Protein AF-A0AAE3CFN2-F1 (afdb_monomer_lite)

Secondary structure (DSSP, 8-state):
-PPP--SPPP-----EEEEPGGGEEEETTEEEEEEETTTEEEEEE-TT-TTHHHHTT----EEEESS-EEE-

pLDDT: mean 86.4, std 9.39, range [47.31, 94.81]

Foldseek 3Di:
DDDDDPDDDDDDPFDKDWADPVQWDDDPQKIWGHPDPPPDIDIDRRNPPPCCVVCVNDWAIWMDGPPDIDTD

Radius of gyration: 18.09 Å; chains: 1; bounding box: 60×32×32 Å

Sequence (72 aa):
MKGRRTRAKPVVKKKFVRVKETLYSYRDGKIKISIKPYEGYLVFDVSNAWFWSRAKGEMGELILTEKFLIIT

Structure (mmCIF, N/CA/C/O backbone):
data_AF-A0AAE3CFN2-F1
#
_entry.id   AF-A0AAE3CFN2-F1
#
loop_
_atom_site.group_PDB
_atom_site.id
_atom_site.type_symbol
_atom_site.label_atom_id
_atom_site.label_alt_id
_atom_site.label_comp_id
_atom_site.label_asym_id
_atom_site.label_entity_id
_atom_site.label_seq_id
_atom_site.pdbx_PDB_ins_code
_atom_site.Cartn_x
_atom_site.Cartn_y
_atom_site.Cartn_z
_atom_site.occupancy
_atom_site.B_iso_or_equiv
_atom_site.auth_seq_id
_atom_site.auth_comp_id
_atom_site.auth_asym_id
_atom_site.auth_atom_id
_atom_site.pdbx_PDB_model_num
ATOM 1 N N . MET A 1 1 ? 46.044 -11.172 -20.293 1.00 47.31 1 MET A N 1
ATOM 2 C CA . MET A 1 1 ? 44.815 -10.966 -21.096 1.00 47.31 1 MET A CA 1
ATOM 3 C C . MET A 1 1 ? 43.678 -10.609 -20.136 1.00 47.31 1 MET A C 1
ATOM 5 O O . MET A 1 1 ? 43.352 -11.432 -19.292 1.00 47.31 1 MET A O 1
ATOM 9 N N . LYS A 1 2 ? 43.152 -9.374 -20.142 1.00 53.75 2 LYS A N 1
ATOM 10 C CA . LYS A 1 2 ? 42.053 -8.978 -19.232 1.00 53.75 2 LYS A CA 1
ATOM 11 C C . LYS A 1 2 ? 40.735 -9.573 -19.750 1.00 53.75 2 LYS A C 1
ATOM 13 O O . LYS A 1 2 ? 40.409 -9.384 -20.919 1.00 53.75 2 LYS A O 1
ATOM 18 N N . GLY A 1 3 ? 40.013 -10.317 -18.910 1.00 61.75 3 GLY A N 1
ATOM 19 C CA . GLY A 1 3 ? 38.777 -11.007 -19.296 1.00 61.75 3 GLY A CA 1
ATOM 20 C C . GLY A 1 3 ? 37.708 -10.043 -19.824 1.00 61.75 3 GLY A C 1
ATOM 21 O O . GLY A 1 3 ? 37.408 -9.030 -19.192 1.00 61.75 3 GLY A O 1
ATOM 22 N N . ARG A 1 4 ? 37.128 -10.350 -20.992 1.00 69.38 4 ARG A N 1
ATOM 23 C CA . ARG A 1 4 ? 35.989 -9.602 -21.546 1.00 69.38 4 ARG A CA 1
ATOM 24 C C . ARG A 1 4 ? 34.729 -9.926 -20.742 1.00 69.38 4 ARG A C 1
ATOM 26 O O . ARG A 1 4 ? 34.376 -11.089 -20.570 1.00 69.38 4 ARG A O 1
ATOM 33 N N . ARG A 1 5 ? 34.024 -8.895 -20.275 1.00 68.94 5 ARG A N 1
ATOM 34 C CA . ARG A 1 5 ? 32.705 -9.027 -19.641 1.00 68.94 5 ARG A CA 1
ATOM 35 C C . ARG A 1 5 ? 31.695 -9.521 -20.687 1.00 68.94 5 ARG A C 1
ATOM 37 O O . ARG A 1 5 ? 31.296 -8.755 -21.552 1.00 68.94 5 ARG A O 1
ATOM 44 N N . THR A 1 6 ? 31.298 -10.789 -20.608 1.00 70.12 6 THR A N 1
ATOM 45 C CA . THR A 1 6 ? 30.369 -11.440 -21.557 1.00 70.12 6 THR A CA 1
ATOM 46 C C . THR A 1 6 ? 28.894 -11.280 -21.192 1.00 70.12 6 THR A C 1
ATOM 48 O O . THR A 1 6 ? 28.031 -11.411 -22.052 1.00 70.12 6 THR A O 1
ATOM 51 N N . ARG A 1 7 ? 28.572 -10.999 -19.922 1.00 75.00 7 ARG A N 1
ATOM 52 C CA . ARG A 1 7 ? 27.180 -10.905 -19.456 1.00 75.00 7 ARG A CA 1
ATOM 53 C C . ARG A 1 7 ? 26.617 -9.496 -19.629 1.00 75.00 7 ARG A C 1
ATOM 55 O O . ARG A 1 7 ? 27.198 -8.525 -19.130 1.00 75.00 7 ARG A O 1
ATOM 62 N N . ALA A 1 8 ? 25.452 -9.415 -20.272 1.00 76.88 8 ALA A N 1
ATOM 63 C CA . ALA A 1 8 ? 24.651 -8.200 -20.349 1.00 76.88 8 ALA A CA 1
ATOM 64 C C . ALA A 1 8 ? 24.296 -7.704 -18.938 1.00 76.88 8 ALA A C 1
ATOM 66 O O . ALA A 1 8 ? 24.016 -8.498 -18.035 1.00 76.88 8 ALA A O 1
ATOM 67 N N . LYS A 1 9 ? 24.331 -6.382 -18.731 1.00 81.62 9 LYS A N 1
ATOM 68 C CA . LYS A 1 9 ? 23.850 -5.793 -17.476 1.00 81.62 9 LYS A CA 1
ATOM 69 C C . LYS A 1 9 ? 22.352 -6.105 -17.323 1.00 81.62 9 LYS A C 1
ATOM 71 O O . LYS A 1 9 ? 21.628 -6.035 -18.316 1.00 81.62 9 LYS A O 1
ATOM 76 N N . PRO A 1 10 ? 21.882 -6.438 -16.111 1.00 81.06 10 PRO A N 1
ATOM 77 C CA . PRO A 1 10 ? 20.460 -6.625 -15.874 1.00 81.06 10 PRO A CA 1
ATOM 78 C C . PRO A 1 10 ? 19.703 -5.328 -16.175 1.00 81.06 10 PRO A C 1
ATOM 80 O O . PRO A 1 10 ? 20.169 -4.235 -15.853 1.00 81.06 10 PRO A O 1
ATOM 83 N N . VAL A 1 11 ? 18.534 -5.472 -16.795 1.00 84.06 11 VAL A N 1
ATOM 84 C CA . VAL A 1 11 ? 17.624 -4.369 -17.112 1.00 84.06 11 VAL A CA 1
ATOM 85 C C . VAL A 1 11 ? 16.449 -4.441 -16.148 1.00 84.06 11 VAL A C 1
ATOM 87 O O . VAL A 1 11 ? 15.892 -5.518 -15.922 1.00 84.06 11 VAL A O 1
ATOM 90 N N . VAL A 1 12 ? 16.065 -3.299 -15.579 1.00 83.44 12 VAL A N 1
ATOM 91 C CA . VAL A 1 12 ? 14.860 -3.208 -14.751 1.00 83.44 12 VAL A CA 1
ATOM 92 C C . VAL A 1 12 ? 13.652 -3.469 -15.647 1.00 83.44 12 VAL A C 1
ATOM 94 O O . VAL A 1 12 ? 13.317 -2.652 -16.498 1.00 83.44 12 VAL A O 1
ATOM 97 N N . LYS A 1 13 ? 13.009 -4.627 -15.470 1.00 86.25 13 LYS A N 1
ATOM 98 C CA . LYS A 1 13 ? 11.850 -5.022 -16.285 1.00 86.25 13 LYS A CA 1
ATOM 99 C C . LYS A 1 13 ? 10.546 -4.369 -15.829 1.00 86.25 13 LYS A C 1
ATOM 101 O O . LYS A 1 13 ? 9.638 -4.217 -16.637 1.00 86.25 13 LYS A O 1
ATOM 106 N N . LYS A 1 14 ? 10.426 -4.049 -14.536 1.00 88.50 14 LYS A N 1
ATOM 107 C CA . LYS A 1 14 ? 9.215 -3.492 -13.918 1.00 88.50 14 LYS A CA 1
ATOM 108 C C . LYS A 1 14 ? 9.594 -2.560 -12.776 1.00 88.50 14 LYS A C 1
ATOM 110 O O . LYS A 1 14 ? 10.492 -2.885 -12.000 1.00 88.50 14 LYS A O 1
ATOM 115 N N . LYS A 1 15 ? 8.892 -1.433 -12.667 1.00 91.81 15 LYS A N 1
ATOM 116 C CA . LYS A 1 15 ? 9.005 -0.522 -11.527 1.00 91.81 15 LYS A CA 1
ATOM 117 C C . LYS A 1 15 ? 7.990 -0.918 -10.466 1.00 91.81 15 LYS A C 1
ATOM 119 O O . LYS A 1 15 ? 6.823 -1.158 -10.775 1.00 91.81 15 LYS A O 1
ATOM 124 N N . PHE A 1 16 ? 8.448 -0.986 -9.229 1.00 93.81 16 PHE A N 1
ATOM 125 C CA . PHE A 1 16 ? 7.600 -1.208 -8.072 1.00 93.81 16 PHE A CA 1
ATOM 126 C C . PHE A 1 16 ? 8.224 -0.536 -6.854 1.00 93.81 16 PHE A C 1
ATOM 128 O O . PHE A 1 16 ? 9.434 -0.307 -6.807 1.00 93.81 16 PHE A O 1
ATOM 135 N N . VAL A 1 17 ? 7.387 -0.237 -5.873 1.00 93.62 17 VAL A N 1
ATOM 136 C CA . VAL A 1 17 ? 7.784 0.304 -4.580 1.00 93.62 17 VAL A CA 1
ATOM 137 C C . VAL A 1 17 ? 7.199 -0.596 -3.509 1.00 93.62 17 VAL A C 1
ATOM 139 O O . VAL A 1 17 ? 6.000 -0.864 -3.500 1.00 93.62 17 VAL A O 1
ATOM 142 N N . ARG A 1 18 ? 8.046 -1.054 -2.593 1.00 94.62 18 ARG A N 1
ATOM 143 C CA . ARG A 1 18 ? 7.587 -1.711 -1.373 1.00 94.62 18 ARG A CA 1
ATOM 144 C C . ARG A 1 18 ? 7.197 -0.645 -0.358 1.00 94.62 18 ARG A C 1
ATOM 14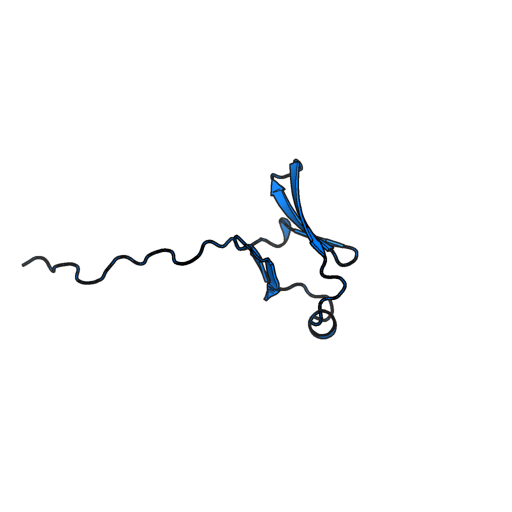6 O O . ARG A 1 18 ? 7.993 0.244 -0.053 1.00 94.62 18 ARG A O 1
ATOM 153 N N . VAL A 1 19 ? 5.985 -0.744 0.163 1.00 94.19 19 VAL A N 1
ATOM 154 C CA . VAL A 1 19 ? 5.434 0.204 1.128 1.00 94.19 19 VAL A CA 1
ATOM 155 C C . VAL A 1 19 ? 5.736 -0.302 2.534 1.00 94.19 19 VAL A C 1
ATOM 157 O O . VAL A 1 19 ? 5.521 -1.469 2.848 1.00 94.19 19 VAL A O 1
ATOM 160 N N . LYS A 1 20 ? 6.281 0.576 3.379 1.00 92.31 20 LYS A N 1
ATOM 161 C CA . LYS A 1 20 ? 6.501 0.279 4.799 1.00 92.31 20 LYS A CA 1
ATOM 162 C C . LYS A 1 20 ? 5.187 0.383 5.566 1.00 92.31 20 LYS A C 1
ATOM 164 O O . LYS A 1 20 ? 4.362 1.229 5.235 1.00 92.31 20 LYS A O 1
ATOM 169 N N . GLU A 1 21 ? 5.057 -0.397 6.634 1.00 90.81 21 GLU A N 1
ATOM 170 C CA . GLU A 1 21 ? 3.879 -0.396 7.513 1.00 90.81 21 GLU A CA 1
ATOM 171 C C . GLU A 1 21 ? 3.494 0.993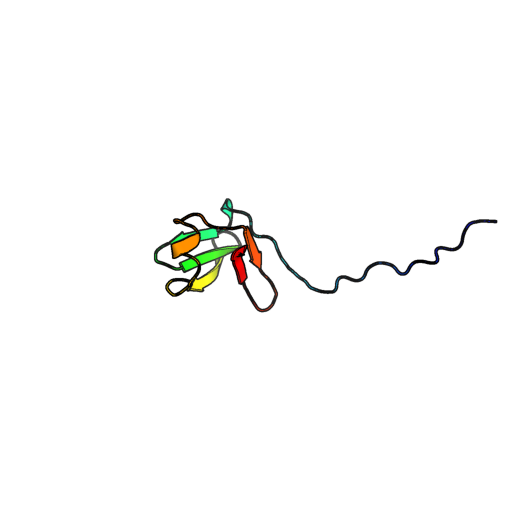 8.012 1.00 90.81 21 GLU A C 1
ATOM 173 O O . GLU A 1 21 ? 2.340 1.393 7.930 1.00 90.81 21 GLU A O 1
ATOM 178 N N . THR A 1 22 ? 4.480 1.794 8.408 1.00 91.62 22 THR A N 1
ATOM 179 C CA . THR A 1 22 ? 4.258 3.159 8.905 1.00 91.62 22 THR A CA 1
ATOM 180 C C . THR A 1 22 ? 3.762 4.145 7.847 1.00 91.62 22 THR A C 1
ATOM 182 O O . THR A 1 22 ? 3.328 5.242 8.189 1.00 91.62 22 THR A O 1
ATOM 185 N N . LEU A 1 23 ? 3.845 3.792 6.561 1.00 93.62 23 LEU A N 1
ATOM 186 C CA . LEU A 1 23 ? 3.425 4.648 5.452 1.00 93.62 23 LEU A CA 1
ATOM 187 C C . LEU A 1 23 ? 2.014 4.336 4.967 1.00 93.62 23 LEU A C 1
ATOM 189 O O . LEU A 1 23 ? 1.527 5.042 4.081 1.00 93.62 23 LEU A O 1
ATOM 193 N N . TYR A 1 24 ? 1.338 3.337 5.536 1.00 93.19 24 TYR A N 1
ATOM 194 C CA . TYR A 1 24 ? -0.065 3.093 5.243 1.00 93.19 24 TYR A CA 1
ATOM 195 C C . TYR A 1 24 ? -0.918 2.972 6.503 1.00 93.19 24 TYR A C 1
ATOM 197 O O . TYR A 1 24 ? -0.439 2.788 7.615 1.00 93.19 24 TYR A O 1
ATOM 205 N N . SER A 1 25 ? -2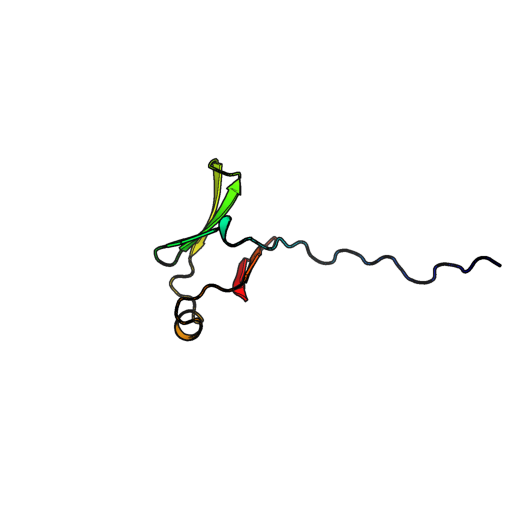.224 3.095 6.313 1.00 91.56 25 SER A N 1
ATOM 206 C CA . SER A 1 25 ? -3.218 2.730 7.318 1.00 91.56 25 SER A CA 1
ATOM 207 C C . SER A 1 25 ? -4.347 1.956 6.661 1.00 91.56 25 SER A C 1
ATOM 209 O O . SER A 1 25 ? -4.669 2.189 5.496 1.00 91.56 25 SER A O 1
ATOM 211 N N . TYR A 1 26 ? -4.933 1.031 7.413 1.00 90.00 26 TYR A N 1
ATOM 212 C CA . TYR A 1 26 ? -6.128 0.305 7.018 1.00 90.00 26 TYR A CA 1
ATOM 213 C C . TYR A 1 26 ? -7.266 0.675 7.966 1.00 90.00 26 TYR A C 1
ATOM 215 O O . TYR A 1 26 ? -7.140 0.501 9.178 1.00 90.00 26 TYR A O 1
ATOM 223 N N . ARG A 1 27 ? -8.348 1.237 7.424 1.00 89.44 27 ARG A N 1
ATOM 224 C CA . ARG A 1 27 ? -9.571 1.575 8.168 1.00 89.44 27 ARG A CA 1
ATOM 225 C C . ARG A 1 27 ? -10.777 1.373 7.266 1.00 89.44 27 ARG A C 1
ATOM 227 O O . ARG A 1 27 ? -10.723 1.739 6.095 1.00 89.44 27 ARG A O 1
ATOM 234 N N . ASP A 1 28 ? -11.838 0.784 7.808 1.00 89.25 28 ASP A N 1
ATOM 235 C CA . ASP A 1 28 ? -13.137 0.625 7.137 1.00 89.25 28 ASP A CA 1
ATOM 236 C C . ASP A 1 28 ? -13.045 0.008 5.729 1.00 89.25 28 ASP A C 1
ATOM 238 O O . ASP A 1 28 ? -13.648 0.495 4.773 1.00 89.25 28 ASP A O 1
ATOM 242 N N . GLY A 1 29 ? -12.230 -1.040 5.565 1.00 89.06 29 GLY A N 1
ATOM 243 C CA . GLY A 1 29 ? -12.061 -1.701 4.268 1.00 89.06 29 GLY A CA 1
ATOM 244 C C . GLY A 1 29 ? -11.178 -0.943 3.276 1.00 89.06 29 GLY A C 1
ATOM 245 O O . GLY A 1 29 ? -11.061 -1.370 2.131 1.00 89.06 29 GLY A O 1
ATOM 246 N N . LYS A 1 30 ? -10.535 0.160 3.678 1.00 93.00 30 LYS A N 1
ATOM 247 C CA . LYS A 1 30 ? -9.717 0.999 2.795 1.00 93.00 30 LYS A CA 1
ATOM 248 C C . LYS A 1 30 ? -8.275 1.071 3.260 1.00 93.00 30 LYS A C 1
ATOM 250 O O . LYS A 1 30 ? -7.992 1.339 4.426 1.00 93.00 30 LYS A O 1
ATOM 255 N N . ILE A 1 31 ? -7.358 0.884 2.318 1.00 93.31 31 ILE A N 1
ATOM 256 C CA . ILE A 1 31 ? -5.922 1.068 2.525 1.00 93.31 31 ILE A CA 1
ATOM 257 C C . ILE A 1 31 ? -5.556 2.457 2.0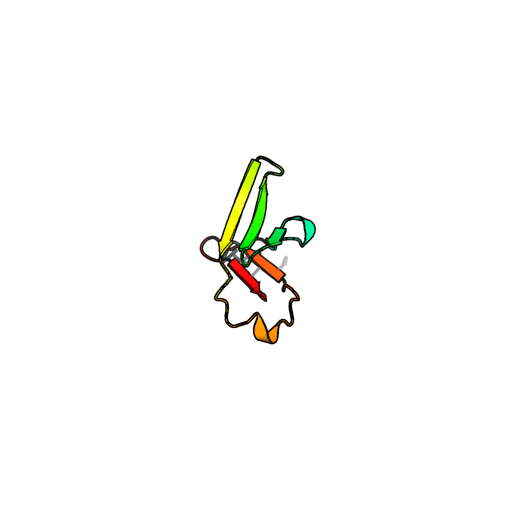20 1.00 93.31 31 ILE A C 1
ATOM 259 O O . ILE A 1 31 ? -5.740 2.764 0.842 1.00 93.31 31 ILE A O 1
ATOM 263 N N . LYS A 1 32 ? -5.010 3.289 2.902 1.00 94.31 32 LYS A N 1
ATOM 264 C CA . LYS A 1 32 ? -4.507 4.624 2.582 1.00 94.31 32 LYS A CA 1
ATOM 265 C C . LYS A 1 32 ? -2.988 4.617 2.660 1.00 94.31 32 LYS A C 1
ATOM 267 O O . LYS A 1 32 ? -2.447 4.440 3.745 1.00 94.31 32 LYS A O 1
ATOM 272 N N . ILE A 1 33 ? -2.317 4.833 1.533 1.00 94.56 33 ILE A N 1
ATOM 273 C CA . ILE A 1 33 ? -0.854 4.857 1.407 1.00 94.56 33 ILE A CA 1
ATOM 274 C C . ILE A 1 33 ? -0.390 6.303 1.247 1.00 94.56 33 ILE A C 1
ATOM 276 O O . ILE A 1 33 ? -0.858 7.012 0.359 1.00 94.56 33 ILE A O 1
ATOM 280 N N . SER A 1 34 ? 0.546 6.732 2.085 1.00 93.81 34 SER A N 1
ATOM 281 C CA . SER A 1 34 ? 1.148 8.065 2.050 1.00 93.81 34 SER A CA 1
ATOM 282 C C . SER A 1 34 ? 2.247 8.122 0.994 1.00 93.81 34 SER A C 1
ATOM 284 O O . SER A 1 34 ? 3.246 7.413 1.094 1.00 93.81 34 SER A O 1
ATOM 286 N N . ILE A 1 35 ? 2.071 8.979 -0.010 1.00 91.06 35 ILE A N 1
ATOM 287 C CA . ILE A 1 35 ? 3.085 9.250 -1.043 1.00 91.06 35 ILE A CA 1
ATOM 288 C C . ILE A 1 35 ? 3.924 10.457 -0.643 1.00 91.06 35 ILE A C 1
ATOM 290 O O . ILE A 1 35 ? 5.145 10.454 -0.781 1.00 91.06 35 ILE A O 1
ATOM 294 N N . LYS A 1 36 ? 3.253 11.478 -0.107 1.00 89.12 36 LYS A N 1
ATOM 295 C CA . LYS A 1 36 ? 3.873 12.642 0.512 1.00 89.12 36 LYS A CA 1
ATOM 296 C C . LYS A 1 36 ? 3.257 12.833 1.893 1.00 89.12 36 LYS A C 1
ATOM 298 O O . LYS A 1 36 ? 2.026 12.897 1.968 1.00 89.12 36 LYS A O 1
ATOM 303 N N . PRO A 1 37 ? 4.064 12.906 2.965 1.00 81.56 37 PRO A N 1
ATOM 304 C CA . PRO A 1 37 ? 3.553 13.139 4.309 1.00 81.56 37 PRO A CA 1
ATOM 305 C C . PRO A 1 37 ? 2.611 14.344 4.329 1.00 81.56 37 PRO A C 1
ATOM 307 O O . PRO A 1 37 ? 2.958 15.395 3.803 1.00 81.56 37 PRO A O 1
ATOM 310 N N . TYR A 1 38 ? 1.419 14.174 4.902 1.00 79.88 38 TYR A N 1
ATOM 311 C CA . TYR A 1 38 ? 0.393 15.215 5.080 1.00 79.88 38 TYR A CA 1
ATOM 312 C C . TYR A 1 38 ? -0.232 15.814 3.807 1.00 79.88 38 TYR A C 1
ATOM 314 O O . TYR A 1 38 ? -1.288 16.429 3.909 1.00 79.88 38 TYR A O 1
ATOM 322 N N . GLU A 1 39 ? 0.330 15.575 2.621 1.00 87.50 39 GLU A N 1
ATOM 323 C CA . GLU A 1 39 ? -0.137 16.175 1.363 1.00 87.50 39 GLU A CA 1
ATOM 324 C C . GLU A 1 39 ? -0.886 15.189 0.460 1.00 87.50 39 GLU A C 1
ATOM 326 O O . GLU A 1 39 ? -1.960 15.501 -0.051 1.00 87.50 39 GLU A O 1
ATOM 331 N N . GLY A 1 40 ? -0.312 14.004 0.220 1.00 90.38 40 GLY A N 1
ATOM 332 C CA . GLY A 1 40 ? -0.711 13.149 -0.899 1.00 90.38 40 GLY A CA 1
ATOM 333 C C . GLY A 1 40 ? -0.841 11.684 -0.518 1.00 90.38 40 GLY A C 1
ATOM 334 O O . GLY A 1 40 ? 0.107 11.079 -0.009 1.00 90.38 40 GLY A O 1
ATOM 335 N N . TYR A 1 41 ? -1.999 11.101 -0.836 1.00 94.50 41 TYR A N 1
ATOM 336 C CA . TYR A 1 41 ? -2.321 9.715 -0.519 1.00 94.50 41 TYR A CA 1
ATOM 337 C C . TYR A 1 41 ? -2.924 8.983 -1.714 1.00 94.50 41 TYR A C 1
ATOM 339 O O . TYR A 1 41 ? -3.703 9.556 -2.472 1.00 94.50 41 TYR A O 1
ATOM 347 N N . LEU A 1 42 ? -2.619 7.693 -1.826 1.00 94.19 42 LEU A N 1
ATOM 348 C CA . LEU A 1 42 ? -3.385 6.756 -2.642 1.00 94.19 42 LEU A CA 1
ATOM 349 C C . LEU A 1 42 ? -4.340 5.985 -1.737 1.00 94.19 42 LEU A C 1
ATOM 351 O O . LEU A 1 42 ? -3.951 5.561 -0.649 1.00 94.19 42 LEU A O 1
ATOM 355 N N . VAL A 1 43 ? -5.580 5.805 -2.184 1.00 94.00 43 VAL A N 1
ATOM 356 C CA . VAL A 1 43 ? -6.607 5.075 -1.436 1.00 94.00 43 VAL A CA 1
ATOM 357 C C . VAL A 1 43 ? -7.103 3.916 -2.284 1.00 94.00 43 VAL A C 1
ATOM 359 O O . VAL A 1 43 ? -7.480 4.106 -3.437 1.00 94.00 43 VAL A O 1
ATOM 362 N N . PHE A 1 44 ? -7.113 2.725 -1.695 1.00 93.19 44 PHE A N 1
ATOM 363 C CA . PHE A 1 44 ? -7.588 1.500 -2.323 1.00 93.19 44 PHE A CA 1
ATOM 364 C C . PHE A 1 44 ? -8.721 0.919 -1.491 1.00 93.19 44 PHE A C 1
ATOM 366 O O . PHE A 1 44 ? -8.561 0.718 -0.287 1.00 93.19 44 PHE A O 1
ATOM 373 N N . ASP A 1 45 ? -9.853 0.651 -2.134 1.00 92.00 45 ASP A N 1
ATOM 374 C CA . ASP A 1 45 ? -10.957 -0.069 -1.513 1.00 92.00 45 ASP A CA 1
ATOM 375 C C . ASP A 1 45 ? -10.719 -1.574 -1.650 1.00 92.00 45 ASP A C 1
ATOM 377 O O . ASP A 1 45 ? -10.579 -2.107 -2.752 1.00 92.00 45 ASP A O 1
ATOM 381 N N . VAL A 1 46 ? -10.626 -2.245 -0.510 1.00 90.50 46 VAL A N 1
ATOM 382 C CA . VAL A 1 46 ? -10.434 -3.689 -0.392 1.00 90.50 46 VAL A CA 1
ATOM 383 C C . VAL A 1 46 ? -11.535 -4.319 0.459 1.00 90.50 46 VAL A C 1
ATOM 385 O O . VAL A 1 46 ? -11.385 -5.456 0.893 1.00 90.50 46 VAL A O 1
ATOM 388 N N . SER A 1 47 ? -12.653 -3.621 0.683 1.00 88.69 47 SER A N 1
ATOM 389 C CA . SER A 1 47 ? -13.786 -4.110 1.485 1.00 88.69 47 SER A CA 1
ATOM 390 C C . SER A 1 47 ? -14.319 -5.462 0.998 1.00 88.69 47 SER A C 1
ATOM 392 O O . SER A 1 47 ? -14.662 -6.322 1.803 1.00 88.69 47 SER A O 1
ATOM 394 N N . ASN A 1 48 ? -14.296 -5.690 -0.318 1.00 88.31 48 ASN A N 1
ATOM 395 C CA . ASN A 1 48 ? -14.773 -6.917 -0.962 1.00 88.31 48 ASN A CA 1
ATOM 396 C C . ASN A 1 48 ? -13.661 -7.938 -1.262 1.00 88.31 48 ASN A C 1
ATOM 398 O O . ASN A 1 48 ? -13.846 -8.842 -2.080 1.00 88.31 48 ASN A O 1
ATOM 402 N N . ALA A 1 49 ? -12.475 -7.796 -0.664 1.00 87.69 49 ALA A N 1
ATOM 403 C CA . ALA A 1 49 ? -11.361 -8.674 -0.989 1.00 87.69 49 ALA A CA 1
ATOM 404 C C . ALA A 1 49 ? -11.513 -10.068 -0.353 1.00 87.69 49 ALA A C 1
ATOM 406 O O . ALA A 1 49 ? -11.635 -10.226 0.861 1.00 87.69 49 ALA A O 1
ATOM 407 N N . TRP A 1 50 ? -11.441 -11.107 -1.188 1.00 86.56 50 TRP A N 1
ATOM 408 C CA . TRP A 1 50 ? -11.662 -12.507 -0.799 1.00 86.56 50 TRP A CA 1
ATOM 409 C C . TRP A 1 50 ? -10.674 -13.036 0.257 1.00 86.56 50 TRP A C 1
ATOM 411 O O . TRP A 1 50 ? -10.970 -14.009 0.959 1.00 86.56 50 TRP A O 1
ATOM 421 N N . PHE A 1 51 ? -9.488 -12.429 0.362 1.00 83.62 51 PHE A N 1
ATOM 422 C CA . PHE A 1 51 ? -8.406 -12.903 1.223 1.00 83.62 51 PHE A CA 1
ATOM 423 C C . PHE A 1 51 ? -8.562 -12.491 2.692 1.00 83.62 51 PHE A C 1
ATOM 425 O O . PHE A 1 51 ? -7.916 -13.099 3.540 1.00 83.62 51 PHE A O 1
ATOM 432 N N . TRP A 1 52 ? -9.442 -11.540 3.031 1.00 83.75 52 TRP A N 1
ATOM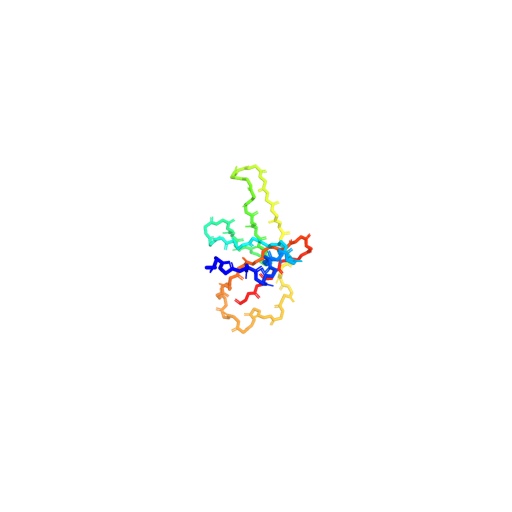 433 C CA . TRP A 1 52 ? -9.614 -11.081 4.419 1.00 83.75 52 TRP A CA 1
ATOM 434 C C . TRP A 1 52 ? -9.999 -12.196 5.387 1.00 83.75 52 TR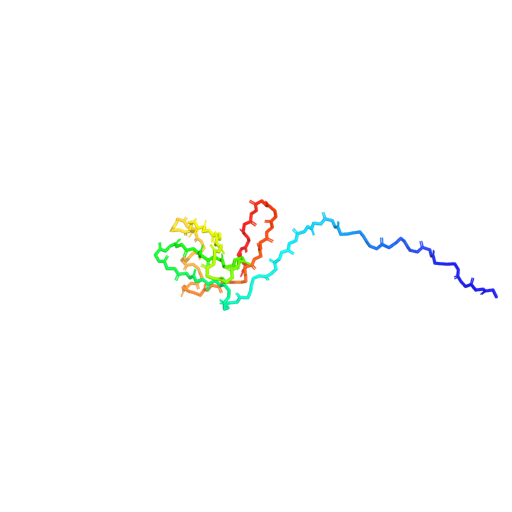P A C 1
ATOM 436 O O . TRP A 1 52 ? -9.460 -12.283 6.488 1.00 83.75 52 TRP A O 1
ATOM 446 N N . SER A 1 53 ? -10.872 -13.098 4.936 1.00 81.69 53 SER A N 1
ATOM 447 C CA . SER A 1 53 ? -11.272 -14.289 5.693 1.00 81.69 53 SER A CA 1
ATOM 448 C C . SER A 1 53 ? -10.091 -15.206 6.040 1.00 81.69 53 SER A C 1
ATOM 450 O O . SER A 1 53 ? -10.107 -15.874 7.070 1.00 81.69 53 SER A O 1
ATOM 452 N N . ARG A 1 54 ? -9.053 -15.229 5.195 1.00 83.94 54 ARG A N 1
ATOM 453 C CA . ARG A 1 54 ? -7.863 -16.075 5.359 1.00 83.94 54 ARG A CA 1
ATOM 454 C C . ARG A 1 54 ? -6.748 -15.377 6.124 1.00 83.94 54 ARG A C 1
ATOM 456 O O . ARG A 1 54 ? -6.047 -16.033 6.883 1.00 83.94 54 ARG A O 1
ATOM 463 N N . ALA A 1 55 ? -6.616 -14.067 5.943 1.00 80.44 55 ALA A N 1
ATOM 464 C CA . ALA A 1 55 ? -5.581 -13.254 6.569 1.00 80.44 55 ALA A CA 1
ATOM 465 C C . ALA A 1 55 ? -5.835 -12.991 8.065 1.00 80.44 55 ALA A C 1
ATOM 467 O O . ALA A 1 55 ? -4.980 -12.438 8.742 1.00 80.44 55 ALA A O 1
ATOM 468 N N . LYS A 1 56 ? -7.008 -13.375 8.597 1.00 78.81 56 LYS A N 1
ATOM 469 C CA . LYS A 1 56 ? -7.374 -13.229 10.022 1.00 78.81 56 LYS A CA 1
ATOM 470 C C . LYS A 1 56 ? -7.191 -11.802 10.570 1.00 78.81 56 LYS A C 1
ATOM 472 O O . LYS A 1 56 ? -6.967 -11.619 11.760 1.00 78.81 56 LYS A O 1
ATOM 477 N N . GLY A 1 57 ? -7.323 -10.793 9.708 1.00 72.00 57 GLY A N 1
ATOM 478 C CA . GLY A 1 57 ? -7.161 -9.382 10.070 1.00 72.00 57 GLY A CA 1
ATOM 479 C C . GLY A 1 57 ? -5.720 -8.866 10.049 1.00 72.00 57 GLY A C 1
ATOM 480 O O . GLY A 1 57 ? -5.518 -7.673 10.258 1.00 72.00 57 GLY A O 1
ATOM 481 N N . GLU A 1 58 ? -4.734 -9.713 9.753 1.00 80.00 58 GLU A N 1
ATOM 482 C CA . GLU A 1 58 ? -3.355 -9.284 9.529 1.00 80.00 58 GLU A CA 1
ATOM 483 C C . GLU A 1 58 ? -3.170 -8.801 8.091 1.00 80.00 58 GLU A C 1
ATOM 485 O O . GLU A 1 58 ? -3.731 -9.356 7.143 1.00 80.00 58 GLU A O 1
ATOM 490 N N . MET A 1 59 ? -2.390 -7.735 7.929 1.00 82.50 59 MET A N 1
ATOM 491 C CA . MET A 1 59 ? -2.110 -7.162 6.622 1.00 82.50 59 MET A CA 1
ATOM 492 C C . MET A 1 59 ? -0.742 -7.623 6.130 1.00 82.50 59 MET A C 1
ATOM 494 O O . MET A 1 59 ? 0.246 -7.504 6.848 1.00 82.50 59 MET A O 1
ATOM 498 N N . GLY A 1 60 ? -0.703 -8.132 4.901 1.00 85.81 60 GLY A N 1
ATOM 499 C CA . GLY A 1 60 ? 0.522 -8.570 4.240 1.00 85.81 60 GLY A CA 1
ATOM 500 C C . GLY A 1 60 ? 1.418 -7.428 3.752 1.00 85.81 60 GLY A C 1
ATOM 501 O O . GLY A 1 60 ? 1.106 -6.244 3.919 1.00 85.81 60 GLY A O 1
ATOM 502 N N . GLU A 1 61 ? 2.520 -7.770 3.074 1.00 91.50 61 GLU A N 1
ATOM 503 C CA . GLU A 1 61 ? 3.373 -6.747 2.458 1.00 91.50 61 GLU A CA 1
ATOM 504 C C . GLU A 1 61 ? 2.648 -6.062 1.297 1.00 91.50 61 GLU A C 1
ATOM 506 O O . GLU A 1 61 ? 2.035 -6.702 0.441 1.00 91.50 61 GLU A O 1
ATOM 511 N N . LEU A 1 62 ? 2.770 -4.737 1.235 1.00 93.94 62 LEU A N 1
ATOM 512 C CA . LEU A 1 62 ? 2.177 -3.919 0.184 1.00 93.94 62 LEU A CA 1
ATOM 513 C C . LEU A 1 62 ? 3.230 -3.536 -0.852 1.00 93.94 62 LEU A C 1
ATOM 515 O O . LEU A 1 62 ? 4.231 -2.879 -0.548 1.00 93.94 62 LEU A O 1
ATOM 519 N N . ILE A 1 63 ? 2.975 -3.907 -2.103 1.00 94.81 63 ILE A N 1
ATOM 520 C CA . ILE A 1 63 ? 3.818 -3.569 -3.247 1.00 94.81 63 ILE A CA 1
ATOM 521 C C . ILE A 1 63 ? 3.000 -2.728 -4.219 1.00 94.81 63 ILE A C 1
ATOM 523 O O . ILE A 1 63 ? 2.061 -3.204 -4.859 1.00 94.81 63 ILE A O 1
ATOM 527 N N . LEU A 1 64 ? 3.385 -1.463 -4.352 1.00 94.31 64 LEU A N 1
ATOM 528 C CA . LEU A 1 64 ? 2.794 -0.543 -5.306 1.00 94.31 64 LEU A CA 1
ATOM 529 C C . LEU A 1 64 ? 3.509 -0.671 -6.649 1.00 94.31 64 LEU A C 1
ATOM 531 O O . LEU A 1 64 ? 4.722 -0.487 -6.752 1.00 94.31 64 LEU A O 1
ATOM 535 N N . THR A 1 65 ? 2.747 -0.967 -7.691 1.00 93.62 65 THR A N 1
ATOM 536 C CA . THR A 1 65 ? 3.213 -0.940 -9.080 1.00 93.62 65 THR A CA 1
ATOM 537 C C . THR A 1 65 ? 2.594 0.252 -9.806 1.00 93.62 65 THR A C 1
ATOM 539 O O . THR A 1 65 ? 1.748 0.952 -9.258 1.00 93.62 65 THR A O 1
ATOM 542 N N . GLU A 1 66 ? 2.972 0.474 -11.064 1.00 90.38 66 GLU A N 1
ATOM 543 C CA . GLU A 1 66 ? 2.387 1.551 -11.879 1.00 90.38 66 GLU A CA 1
ATOM 544 C C . GLU A 1 66 ? 0.876 1.382 -12.126 1.00 90.38 66 GLU A C 1
ATOM 546 O O . GLU A 1 66 ? 0.207 2.349 -12.473 1.00 90.38 66 GLU A O 1
ATOM 551 N N . LYS A 1 67 ? 0.336 0.164 -11.976 1.00 90.25 67 LYS A N 1
ATOM 552 C CA . LYS A 1 67 ? -1.066 -0.149 -12.305 1.00 90.25 67 LYS A CA 1
ATOM 553 C C . LYS A 1 67 ? -1.874 -0.702 -11.137 1.00 90.25 67 LYS A C 1
ATOM 555 O O . LYS A 1 67 ? -3.083 -0.513 -11.093 1.00 90.25 67 LYS A O 1
ATOM 560 N N . PHE A 1 68 ? -1.222 -1.417 -10.225 1.00 91.81 68 PHE A N 1
ATOM 561 C CA . PHE A 1 68 ? -1.892 -2.211 -9.200 1.00 91.81 68 PHE A CA 1
ATOM 562 C C . PHE A 1 68 ? -1.188 -2.107 -7.855 1.00 91.81 68 PHE A C 1
ATOM 564 O O . PHE A 1 68 ? 0.039 -1.966 -7.788 1.00 91.81 68 PHE A O 1
ATOM 571 N N . LEU A 1 69 ? -1.977 -2.276 -6.801 1.00 92.25 69 LEU A N 1
ATOM 572 C CA . LEU A 1 69 ? -1.493 -2.617 -5.476 1.00 92.25 69 LEU A CA 1
ATOM 573 C C . LEU A 1 69 ? -1.509 -4.140 -5.326 1.00 92.25 69 LEU A C 1
ATOM 575 O O . LEU A 1 69 ? -2.537 -4.774 -5.557 1.00 92.25 69 LEU A O 1
ATOM 579 N N . ILE A 1 70 ? -0.372 -4.715 -4.955 1.00 92.50 70 ILE A N 1
ATOM 580 C CA . ILE A 1 70 ? -0.235 -6.136 -4.635 1.00 92.50 70 ILE A CA 1
ATOM 581 C C . ILE A 1 70 ? -0.109 -6.259 -3.118 1.00 92.50 70 ILE A C 1
ATOM 583 O O . ILE A 1 70 ? 0.619 -5.484 -2.498 1.00 92.50 70 ILE A O 1
ATOM 587 N N . ILE A 1 71 ? -0.822 -7.228 -2.550 1.00 90.56 71 ILE A N 1
ATOM 588 C CA . ILE A 1 71 ? -0.803 -7.582 -1.129 1.00 90.56 71 ILE A CA 1
ATOM 589 C C . ILE A 1 71 ? -0.359 -9.041 -1.062 1.00 90.56 71 ILE A C 1
ATOM 591 O O . ILE A 1 71 ? -0.933 -9.864 -1.781 1.00 90.56 71 ILE A O 1
ATOM 595 N N . THR A 1 72 ? 0.680 -9.340 -0.281 1.00 87.06 72 THR A N 1
ATOM 596 C CA . THR A 1 72 ? 1.294 -10.680 -0.215 1.00 87.06 72 THR A CA 1
ATOM 597 C C . THR A 1 72 ? 1.048 -11.364 1.111 1.00 87.06 72 THR A C 1
ATOM 599 O O . THR A 1 72 ? 1.359 -10.710 2.131 1.00 87.06 72 THR A O 1
#